Protein AF-A0A966Q4K7-F1 (afdb_monomer_lite)

pLDDT: mean 76.1, std 15.73, range [36.09, 88.94]

Sequence (69 aa):
WVATERLLHTLSASSSNLNDFRTMLNEVVDSGELADYQLRHAFIGKEKAVAFVRKRTLPVSIHKSTLIL

Foldseek 3Di:
DKFFLVRVCVVVVDPDDSVVSVVVVVVCQVVQPPPFWHWDWDDDPPTTMIDTHGDPDDDPDDDPPDDDD

Secondary structure (DSSP, 8-state):
-EEEHHHHHHHTT--S-HHHHHHHHHHHHHH---SSEEEEEEEETTEEEEEEEE-S---S---------

Radius of gyration: 12.98 Å; chains: 1; bounding box: 31×31×26 Å

Structure (mmCIF, N/CA/C/O backbone):
data_AF-A0A966Q4K7-F1
#
_entry.id   AF-A0A966Q4K7-F1
#
loop_
_atom_site.group_PDB
_atom_site.id
_atom_site.type_symbol
_atom_site.label_atom_id
_atom_site.label_alt_id
_atom_site.label_comp_id
_atom_site.label_asym_id
_atom_site.label_entity_id
_atom_site.label_seq_id
_atom_site.pdbx_PDB_ins_code
_atom_site.Cartn_x
_atom_site.Cartn_y
_atom_site.Cartn_z
_atom_site.occupancy
_atom_site.B_iso_or_equiv
_atom_site.auth_seq_id
_atom_site.auth_comp_id
_atom_site.auth_asym_id
_atom_site.auth_atom_id
_atom_site.pdbx_PDB_model_num
ATOM 1 N N . TRP A 1 1 ? -4.630 -7.618 4.713 1.00 82.62 1 TRP A N 1
ATOM 2 C CA . TRP A 1 1 ? -3.815 -7.297 5.908 1.00 82.62 1 TRP A CA 1
ATOM 3 C C . TRP A 1 1 ? -3.465 -5.810 5.882 1.00 82.62 1 TRP A C 1
ATOM 5 O O . TRP A 1 1 ? -3.705 -5.189 4.855 1.00 82.62 1 TRP A O 1
ATOM 15 N N . VAL A 1 2 ? -2.910 -5.221 6.946 1.00 84.94 2 VAL A N 1
ATOM 16 C CA . VAL A 1 2 ? -2.415 -3.824 6.942 1.00 84.94 2 VAL A CA 1
ATOM 17 C C . VAL A 1 2 ? -0.972 -3.810 7.440 1.00 84.94 2 VAL A C 1
ATOM 19 O O . VAL A 1 2 ? -0.672 -4.511 8.402 1.00 84.94 2 VAL A O 1
ATOM 22 N N . ALA A 1 3 ? -0.092 -3.051 6.788 1.00 85.88 3 ALA A N 1
ATOM 23 C CA . ALA A 1 3 ? 1.314 -2.914 7.168 1.00 85.88 3 ALA A CA 1
ATOM 24 C C . ALA A 1 3 ? 1.756 -1.449 7.084 1.00 85.88 3 ALA A C 1
ATOM 26 O O . ALA A 1 3 ? 1.305 -0.721 6.200 1.00 85.88 3 ALA A O 1
ATOM 27 N N . THR A 1 4 ? 2.622 -1.004 7.996 1.00 87.81 4 THR A N 1
ATOM 28 C CA . THR A 1 4 ? 3.153 0.365 7.953 1.00 87.81 4 THR A CA 1
ATOM 29 C C . THR A 1 4 ? 4.161 0.517 6.818 1.00 87.81 4 THR A C 1
ATOM 31 O O . THR A 1 4 ? 4.872 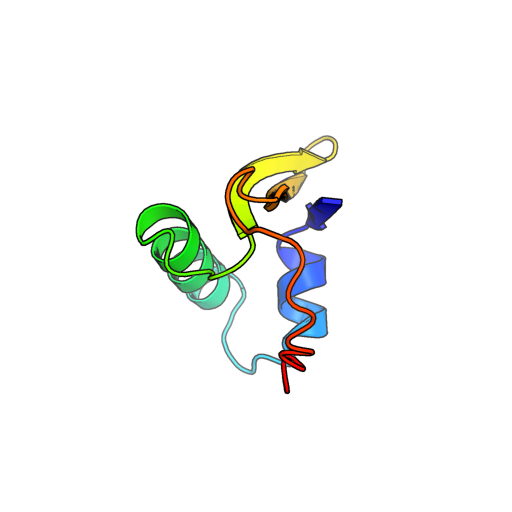-0.431 6.481 1.00 87.81 4 THR A O 1
ATOM 34 N N . G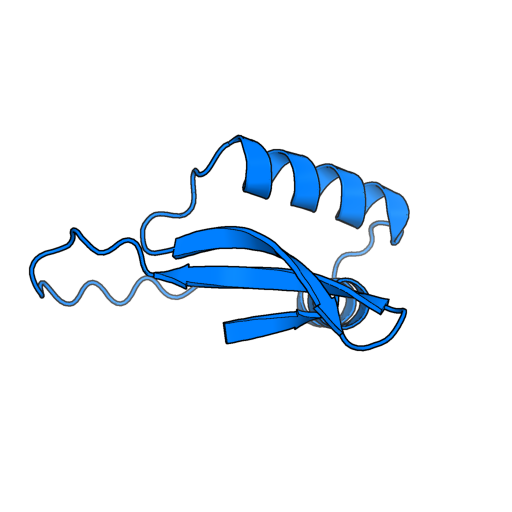LU A 1 5 ? 4.255 1.710 6.228 1.00 86.19 5 GLU A N 1
ATOM 35 C CA . GLU A 1 5 ? 5.228 1.976 5.155 1.00 86.19 5 GLU A CA 1
ATOM 36 C C . GLU A 1 5 ? 6.664 1.712 5.624 1.00 86.19 5 GLU A C 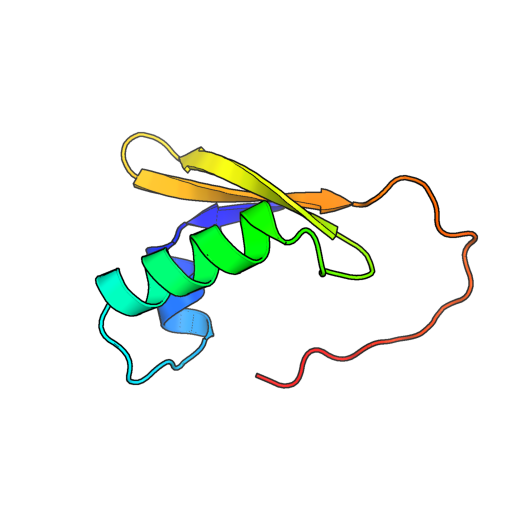1
ATOM 38 O O . GLU A 1 5 ? 7.471 1.168 4.878 1.00 86.19 5 GLU A O 1
ATOM 43 N N . ARG A 1 6 ? 6.977 2.034 6.885 1.00 85.12 6 ARG A N 1
ATOM 44 C CA . ARG A 1 6 ? 8.293 1.780 7.481 1.00 85.12 6 ARG A CA 1
ATOM 45 C C . ARG A 1 6 ? 8.603 0.286 7.590 1.00 85.12 6 ARG A C 1
ATOM 47 O O . ARG A 1 6 ? 9.736 -0.123 7.334 1.00 85.12 6 ARG A O 1
ATOM 54 N N . LEU A 1 7 ? 7.615 -0.528 7.965 1.00 85.81 7 LEU A N 1
ATOM 55 C CA . LEU A 1 7 ? 7.772 -1.980 8.015 1.00 85.81 7 LEU A CA 1
ATOM 56 C C . LEU A 1 7 ? 7.995 -2.542 6.611 1.00 85.81 7 LEU A C 1
ATOM 58 O O . LEU A 1 7 ? 8.916 -3.325 6.414 1.00 85.81 7 LEU A O 1
ATOM 62 N N . LEU A 1 8 ? 7.187 -2.112 5.639 1.00 85.25 8 LEU A N 1
ATOM 63 C CA . LEU A 1 8 ? 7.326 -2.539 4.247 1.00 85.25 8 LEU A CA 1
ATOM 64 C C . LEU A 1 8 ? 8.691 -2.146 3.670 1.00 85.25 8 LEU A C 1
ATOM 66 O O . LEU A 1 8 ? 9.326 -2.969 3.021 1.00 85.25 8 LEU A O 1
ATOM 70 N N . HIS A 1 9 ? 9.175 -0.938 3.969 1.00 85.12 9 HIS A N 1
ATOM 71 C CA . HIS A 1 9 ? 10.506 -0.481 3.566 1.00 85.12 9 HIS A CA 1
ATOM 72 C C . HIS A 1 9 ? 11.601 -1.378 4.147 1.00 85.12 9 HIS A C 1
ATOM 74 O O . HIS A 1 9 ? 12.438 -1.892 3.409 1.00 85.12 9 HIS A O 1
ATOM 80 N N . THR A 1 10 ? 11.528 -1.662 5.449 1.00 84.75 10 THR A N 1
ATOM 81 C CA . THR A 1 10 ? 12.488 -2.541 6.134 1.00 84.75 10 THR A CA 1
ATOM 82 C C . THR A 1 10 ? 12.480 -3.957 5.547 1.00 84.75 10 THR A C 1
ATOM 84 O O . THR A 1 10 ? 13.537 -4.533 5.309 1.00 84.75 10 THR A O 1
ATOM 87 N N . LEU A 1 11 ? 11.292 -4.514 5.286 1.00 83.25 11 LEU A N 1
ATOM 88 C CA . LEU A 1 11 ? 11.130 -5.860 4.727 1.00 83.25 11 LEU A CA 1
ATOM 89 C C . LEU A 1 11 ? 11.541 -5.950 3.258 1.00 83.25 11 LEU A C 1
ATOM 91 O O . LEU A 1 11 ? 11.980 -7.007 2.824 1.00 83.25 11 LEU A O 1
ATOM 95 N N . SER A 1 12 ? 11.420 -4.856 2.505 1.00 77.94 12 SER A N 1
ATOM 96 C CA . SER A 1 12 ? 11.850 -4.804 1.106 1.00 77.94 12 SER A CA 1
ATOM 97 C C . SER A 1 12 ? 13.367 -4.844 0.931 1.00 77.94 12 SER A C 1
ATOM 99 O O . SER A 1 12 ? 13.829 -4.913 -0.202 1.00 77.94 12 SER A O 1
ATOM 101 N N . ALA A 1 13 ? 14.137 -4.737 2.026 1.00 74.88 13 ALA A N 1
ATOM 102 C CA . ALA A 1 13 ? 15.593 -4.587 2.003 1.00 74.88 13 ALA A CA 1
ATOM 103 C C . ALA A 1 13 ? 16.070 -3.497 1.019 1.00 74.88 13 ALA A C 1
ATOM 105 O O . ALA A 1 13 ? 17.193 -3.538 0.515 1.00 74.88 13 ALA A O 1
ATOM 106 N N . SER A 1 14 ? 15.204 -2.520 0.734 1.00 69.69 14 SER A N 1
ATOM 107 C CA . SER A 1 14 ? 15.455 -1.501 -0.270 1.00 69.69 14 SER A CA 1
ATOM 108 C C . SER A 1 14 ? 16.597 -0.599 0.189 1.00 69.69 14 SER A C 1
ATOM 110 O O . SER A 1 14 ? 16.580 -0.058 1.297 1.00 69.69 14 SER A O 1
ATOM 112 N N . SER A 1 15 ? 17.587 -0.416 -0.683 1.00 65.25 15 SER A N 1
ATOM 113 C CA . SER A 1 15 ? 18.654 0.572 -0.499 1.00 65.25 15 SER A CA 1
ATOM 114 C C . SER A 1 15 ? 18.171 2.008 -0.733 1.00 65.25 15 SER A C 1
ATOM 116 O O . SER A 1 15 ? 18.884 2.959 -0.408 1.00 65.25 15 SER A O 1
ATOM 118 N N . SER A 1 16 ? 16.968 2.173 -1.290 1.00 75.00 16 SER A N 1
ATOM 119 C CA . SER A 1 16 ? 16.337 3.462 -1.551 1.00 75.00 16 SER A CA 1
ATOM 120 C C . SER A 1 16 ? 15.923 4.130 -0.243 1.00 75.00 16 SER A C 1
ATOM 122 O O . SER A 1 16 ? 15.572 3.470 0.739 1.00 75.00 16 SER A O 1
ATOM 124 N N . ASN A 1 17 ? 15.936 5.461 -0.213 1.00 84.00 17 ASN A N 1
ATOM 125 C CA . ASN A 1 17 ? 15.457 6.189 0.955 1.00 84.00 17 ASN A CA 1
ATOM 126 C C . ASN A 1 17 ? 13.929 5.991 1.129 1.00 84.00 17 ASN A C 1
ATOM 128 O O . ASN A 1 17 ? 13.217 5.577 0.212 1.00 84.00 17 ASN A O 1
ATOM 132 N N . LEU A 1 18 ? 13.401 6.312 2.315 1.00 82.50 18 LEU A N 1
ATOM 133 C CA . LEU A 1 18 ? 11.982 6.100 2.633 1.00 82.50 18 LEU A CA 1
ATOM 134 C C . LEU A 1 18 ? 11.022 6.897 1.721 1.00 82.50 18 LEU A C 1
ATOM 136 O O . LEU A 1 18 ? 9.881 6.487 1.525 1.00 82.50 18 LEU A O 1
ATOM 140 N N . ASN A 1 19 ? 11.449 8.040 1.180 1.00 86.06 19 ASN A N 1
ATOM 141 C CA . ASN A 1 19 ? 10.616 8.861 0.296 1.00 86.06 19 ASN A CA 1
ATOM 142 C C . ASN A 1 19 ? 10.522 8.276 -1.117 1.00 86.06 19 ASN A C 1
ATOM 144 O O . ASN A 1 19 ? 9.435 8.270 -1.696 1.00 86.06 19 ASN A O 1
ATOM 148 N N . ASP A 1 20 ? 11.616 7.736 -1.644 1.00 86.06 20 ASP A N 1
ATOM 149 C CA . ASP A 1 20 ? 11.625 7.039 -2.932 1.00 86.06 20 ASP A CA 1
ATOM 150 C C . ASP A 1 20 ? 10.744 5.788 -2.840 1.00 86.06 20 ASP A C 1
ATOM 152 O O . ASP A 1 20 ? 9.886 5.551 -3.688 1.00 86.06 20 ASP A O 1
ATOM 156 N N . PHE A 1 21 ? 10.860 5.053 -1.730 1.00 86.25 21 PHE A N 1
ATOM 157 C CA . PHE A 1 21 ? 10.008 3.902 -1.446 1.00 86.25 21 PHE A CA 1
ATOM 158 C C . PHE A 1 21 ? 8.519 4.265 -1.358 1.00 86.25 21 PHE A C 1
ATOM 160 O O . PHE A 1 21 ? 7.671 3.536 -1.868 1.00 86.25 21 PHE A O 1
ATOM 167 N N . ARG A 1 22 ? 8.180 5.405 -0.745 1.00 86.88 22 ARG A N 1
ATOM 168 C CA . ARG A 1 22 ? 6.801 5.923 -0.719 1.00 86.88 22 ARG A CA 1
ATOM 169 C C . ARG A 1 22 ? 6.274 6.252 -2.106 1.00 86.88 22 ARG A C 1
ATOM 171 O O . ARG A 1 22 ? 5.110 5.987 -2.378 1.00 86.88 22 ARG A O 1
ATOM 178 N N . THR A 1 23 ? 7.112 6.835 -2.955 1.00 88.56 23 THR A N 1
ATOM 179 C CA . THR A 1 23 ? 6.733 7.179 -4.330 1.00 88.56 23 THR A CA 1
ATOM 180 C C . THR A 1 23 ? 6.424 5.909 -5.115 1.00 88.56 23 THR A C 1
ATOM 182 O O . THR A 1 23 ? 5.326 5.786 -5.647 1.00 88.56 23 THR A O 1
ATOM 185 N N . MET A 1 24 ? 7.313 4.914 -5.046 1.00 86.75 24 MET A N 1
ATOM 186 C CA . MET A 1 24 ? 7.082 3.591 -5.630 1.00 86.75 24 MET A CA 1
ATOM 187 C C . MET A 1 24 ? 5.811 2.934 -5.072 1.00 86.75 24 MET A C 1
ATOM 189 O O . MET A 1 24 ? 5.003 2.400 -5.823 1.00 86.75 24 MET A O 1
ATOM 193 N N . LEU A 1 25 ? 5.586 2.984 -3.754 1.00 85.69 25 LEU A N 1
ATOM 194 C CA . LEU A 1 25 ? 4.369 2.433 -3.154 1.00 85.69 25 LEU A CA 1
ATOM 195 C C . LEU A 1 25 ? 3.098 3.112 -3.673 1.00 85.69 25 LEU A C 1
ATOM 197 O O . LEU A 1 25 ? 2.114 2.415 -3.906 1.00 85.69 25 LEU A O 1
ATOM 201 N N . ASN A 1 26 ? 3.105 4.436 -3.844 1.00 87.06 26 ASN A N 1
ATOM 202 C CA . ASN A 1 26 ? 1.969 5.159 -4.415 1.00 87.06 26 ASN A CA 1
ATOM 203 C C . ASN A 1 26 ? 1.716 4.721 -5.859 1.00 87.06 26 ASN A C 1
ATOM 205 O O . ASN A 1 26 ? 0.578 4.426 -6.203 1.00 87.06 26 ASN A O 1
ATOM 209 N N . GLU A 1 27 ? 2.768 4.586 -6.668 1.00 87.38 27 GLU A N 1
ATOM 210 C CA . GLU A 1 27 ? 2.646 4.095 -8.043 1.00 87.38 27 GLU A CA 1
ATOM 211 C C . GLU A 1 27 ? 2.034 2.692 -8.093 1.00 87.38 27 GLU A C 1
ATOM 213 O O . GLU A 1 27 ? 1.146 2.448 -8.900 1.00 87.38 27 GLU A O 1
ATOM 218 N N . VAL A 1 28 ? 2.431 1.781 -7.197 1.00 83.00 28 VAL A N 1
ATOM 219 C CA . VAL A 1 28 ? 1.858 0.422 -7.138 1.00 83.00 28 VAL A CA 1
ATOM 220 C C . VAL A 1 28 ? 0.411 0.433 -6.615 1.00 83.00 28 VAL A C 1
ATOM 222 O O . VAL A 1 28 ? -0.418 -0.379 -7.040 1.00 83.00 28 VAL A O 1
ATOM 225 N N . VAL A 1 29 ? 0.078 1.337 -5.686 1.00 83.62 29 VAL A N 1
ATOM 226 C CA . VAL A 1 29 ? -1.306 1.541 -5.222 1.00 83.62 29 VAL A CA 1
ATOM 227 C C . VAL A 1 29 ? -2.190 2.016 -6.374 1.00 83.62 29 VAL A C 1
ATOM 229 O O . VAL A 1 29 ? -3.268 1.450 -6.572 1.00 83.62 29 VAL A O 1
ATOM 232 N N . ASP A 1 30 ? -1.718 2.999 -7.137 1.00 82.19 30 ASP A N 1
ATOM 233 C CA . ASP A 1 30 ? -2.450 3.614 -8.243 1.00 82.19 30 ASP A CA 1
ATOM 234 C C . ASP A 1 30 ? -2.525 2.698 -9.469 1.00 82.19 30 ASP A C 1
ATOM 236 O O . ASP A 1 30 ? -3.566 2.626 -10.125 1.00 82.19 30 ASP A O 1
ATOM 240 N N . SER A 1 31 ? -1.460 1.942 -9.756 1.00 81.62 31 SER A N 1
ATOM 241 C CA . SER A 1 31 ? -1.423 1.000 -10.878 1.00 81.62 31 SER A CA 1
ATOM 242 C C . SER A 1 31 ? -2.362 -0.184 -10.655 1.00 81.62 31 SER A C 1
ATOM 244 O O . SER A 1 31 ? -2.927 -0.735 -11.602 1.00 81.62 31 SER A O 1
ATOM 246 N N . GLY A 1 32 ? -2.549 -0.596 -9.396 1.00 72.75 32 GLY A N 1
ATOM 247 C CA . GLY A 1 32 ? -3.369 -1.752 -9.054 1.00 72.75 32 GLY A CA 1
ATOM 248 C C . GLY A 1 32 ? -2.864 -3.060 -9.679 1.00 72.75 32 GLY A C 1
ATOM 249 O O . GLY A 1 32 ? -3.638 -4.018 -9.770 1.00 72.75 32 GLY A O 1
ATOM 250 N N . GLU A 1 33 ? -1.594 -3.119 -10.091 1.00 70.94 33 GLU A N 1
ATOM 251 C CA . GLU A 1 33 ? -0.988 -4.222 -10.855 1.00 70.94 33 GLU A CA 1
ATOM 252 C C . GLU A 1 33 ? -0.843 -5.526 -10.066 1.00 70.94 33 GLU A C 1
ATOM 254 O O . GLU A 1 33 ? -0.655 -6.595 -10.645 1.00 70.94 33 GLU A O 1
ATOM 259 N N . LEU A 1 34 ? -0.977 -5.479 -8.740 1.00 77.88 34 LEU A N 1
ATOM 260 C CA . LEU A 1 34 ? -0.896 -6.674 -7.907 1.00 77.88 34 LEU A CA 1
ATOM 261 C C . LEU A 1 34 ? -1.969 -7.704 -8.307 1.00 77.88 34 LEU A C 1
ATOM 263 O O . LEU A 1 34 ? -3.168 -7.445 -8.204 1.00 77.88 34 LEU A O 1
ATOM 267 N N . ALA A 1 35 ? -1.545 -8.896 -8.729 1.00 76.75 35 ALA A N 1
ATOM 268 C CA . ALA A 1 35 ? -2.432 -9.930 -9.273 1.00 76.75 35 ALA A CA 1
ATOM 269 C C . ALA A 1 35 ? -3.562 -10.332 -8.302 1.00 76.75 35 ALA A C 1
ATOM 271 O O . ALA A 1 35 ? -4.736 -10.334 -8.671 1.00 76.75 35 ALA A O 1
ATOM 272 N N . ASP A 1 36 ? -3.217 -10.589 -7.037 1.00 81.31 36 ASP A N 1
ATOM 273 C CA . ASP A 1 36 ? -4.147 -11.127 -6.033 1.00 81.31 36 ASP A CA 1
ATOM 274 C C . ASP A 1 36 ? -4.704 -10.074 -5.062 1.00 81.31 36 ASP A C 1
ATOM 276 O O . ASP A 1 36 ? -5.692 -10.308 -4.353 1.00 81.31 36 ASP A O 1
ATOM 280 N N . TYR A 1 37 ? -4.074 -8.900 -5.009 1.00 81.31 37 TYR A N 1
ATOM 281 C CA . TYR A 1 37 ? -4.334 -7.879 -4.000 1.00 81.31 37 TYR A CA 1
ATOM 282 C C . TYR A 1 37 ? -4.559 -6.511 -4.638 1.00 81.31 37 TYR A C 1
ATOM 284 O O . TYR A 1 37 ? -4.030 -6.189 -5.687 1.00 81.31 37 TYR A O 1
ATOM 292 N N . GLN A 1 38 ? -5.365 -5.685 -3.995 1.00 84.75 38 GLN A N 1
ATOM 293 C CA . GLN A 1 38 ? -5.461 -4.257 -4.234 1.00 84.75 38 GLN A CA 1
ATOM 294 C C . GLN A 1 38 ? -4.865 -3.570 -3.009 1.00 84.75 38 GLN A C 1
ATOM 296 O O . GLN A 1 38 ? -5.274 -3.857 -1.880 1.00 84.75 38 GLN A O 1
ATOM 301 N N . LEU A 1 39 ? -3.901 -2.682 -3.223 1.00 87.06 39 LEU A N 1
ATOM 302 C CA . LEU A 1 39 ? -3.389 -1.837 -2.153 1.00 87.06 39 LEU A CA 1
ATOM 303 C C . LEU A 1 39 ? -4.315 -0.633 -1.977 1.00 87.06 39 LEU A C 1
ATOM 305 O O . LEU A 1 39 ? -4.925 -0.151 -2.930 1.00 87.06 39 LEU A O 1
AT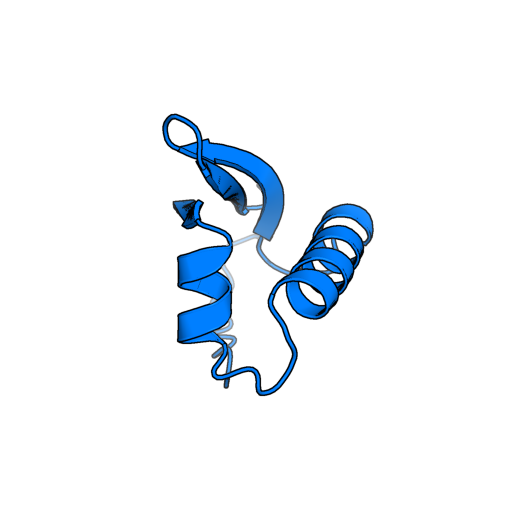OM 309 N N . ARG A 1 40 ? -4.443 -0.158 -0.742 1.00 86.69 40 ARG A N 1
ATOM 310 C CA . ARG A 1 40 ? -5.168 1.064 -0.394 1.00 86.69 40 ARG A CA 1
ATOM 311 C C . ARG A 1 40 ? -4.411 1.811 0.684 1.00 86.69 40 ARG A C 1
ATOM 313 O O . ARG A 1 40 ? -3.878 1.185 1.602 1.00 86.69 40 ARG A O 1
ATOM 320 N N . HIS A 1 41 ? -4.430 3.136 0.620 1.00 87.62 41 HIS A N 1
ATOM 321 C CA . HIS A 1 41 ? -3.905 3.954 1.706 1.00 87.62 41 HIS A CA 1
ATOM 322 C C . HIS A 1 41 ? -4.671 3.697 3.002 1.00 87.62 41 HIS A C 1
ATOM 324 O O . HIS A 1 41 ? -5.901 3.614 3.023 1.00 87.62 41 HIS A O 1
ATOM 330 N N . ALA A 1 42 ? -3.915 3.556 4.084 1.00 88.94 42 ALA A N 1
ATOM 331 C CA . ALA A 1 42 ? -4.421 3.318 5.420 1.00 88.94 42 ALA A CA 1
ATOM 332 C C . ALA A 1 42 ? -3.551 4.043 6.452 1.00 88.94 42 ALA A C 1
ATOM 334 O O . ALA A 1 42 ? -2.494 4.594 6.146 1.00 88.94 42 ALA A O 1
ATOM 335 N N . PHE A 1 43 ? -3.998 4.018 7.701 1.00 86.81 43 PHE A N 1
ATOM 336 C CA . PHE A 1 43 ? -3.257 4.577 8.822 1.0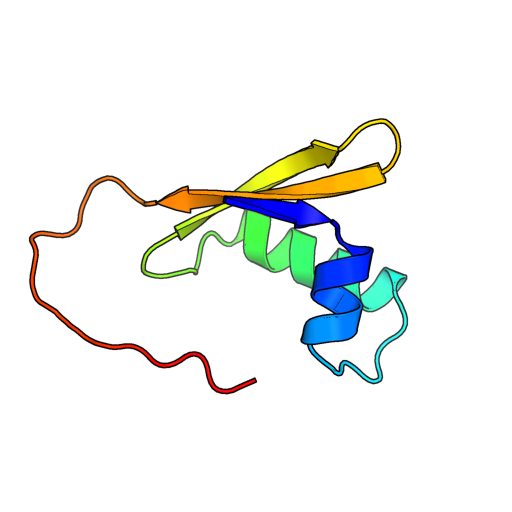0 86.81 43 PHE A CA 1
ATOM 337 C C . PHE A 1 43 ? -3.302 3.605 9.998 1.00 86.81 43 PHE A C 1
ATOM 339 O O . PHE A 1 43 ? -4.352 3.034 10.294 1.00 86.81 43 PHE A O 1
ATOM 346 N N . ILE A 1 44 ? -2.162 3.420 10.665 1.00 83.88 44 ILE A N 1
ATOM 347 C CA . ILE A 1 44 ? -2.075 2.730 11.956 1.00 83.88 44 ILE A CA 1
ATOM 348 C C . ILE A 1 44 ? -1.708 3.793 12.991 1.00 83.88 44 ILE A C 1
ATOM 350 O O . ILE A 1 44 ? -0.573 4.266 13.055 1.00 83.88 44 ILE A O 1
ATOM 354 N N . GLY A 1 45 ? -2.699 4.238 13.766 1.00 87.88 45 GLY A N 1
ATOM 355 C CA . GLY A 1 45 ? -2.543 5.396 14.645 1.00 87.88 45 GLY A CA 1
ATOM 356 C C . GLY A 1 45 ? -2.217 6.660 13.844 1.00 87.88 45 GLY A C 1
ATOM 357 O O . GLY A 1 45 ? -3.048 7.136 13.077 1.00 87.88 45 GLY A O 1
ATOM 358 N N . LYS A 1 46 ? -1.004 7.200 14.025 1.00 86.25 46 LYS A N 1
ATOM 359 C CA . LYS A 1 46 ? -0.493 8.375 13.288 1.00 86.25 46 LYS A CA 1
ATOM 360 C C . LYS A 1 46 ? 0.486 8.013 12.163 1.00 86.25 46 LYS A C 1
ATOM 362 O O . LYS A 1 46 ? 1.020 8.907 11.512 1.00 86.25 46 LYS A O 1
ATOM 367 N N . GLU A 1 47 ? 0.757 6.728 11.950 1.00 85.12 47 GLU A N 1
ATOM 368 C CA . GLU A 1 47 ? 1.713 6.265 10.947 1.00 85.12 47 GLU A CA 1
ATOM 369 C C . GLU A 1 47 ? 1.009 5.940 9.627 1.00 85.12 47 GLU A C 1
ATOM 371 O O . GLU A 1 47 ? -0.062 5.323 9.614 1.00 85.12 47 GLU A O 1
ATOM 376 N N . LYS A 1 48 ? 1.624 6.346 8.509 1.00 86.62 48 LYS A N 1
ATOM 377 C CA . LYS A 1 48 ? 1.162 5.970 7.172 1.00 86.62 48 LYS A CA 1
ATOM 378 C C . LYS A 1 48 ? 1.322 4.466 6.970 1.00 86.62 48 LYS A C 1
ATOM 380 O O . LYS A 1 48 ? 2.374 3.884 7.251 1.00 86.62 48 LYS A O 1
ATOM 385 N N . ALA A 1 49 ? 0.265 3.843 6.477 1.00 88.56 49 ALA A N 1
ATOM 386 C CA . ALA A 1 49 ? 0.196 2.414 6.268 1.00 88.56 49 ALA A CA 1
ATOM 387 C C . ALA A 1 49 ? -0.472 2.091 4.933 1.00 88.56 49 ALA A C 1
ATOM 389 O O . ALA A 1 49 ? -1.114 2.927 4.295 1.00 88.56 49 ALA A O 1
ATOM 390 N N . VAL A 1 50 ? -0.340 0.836 4.529 1.00 88.62 50 VAL A N 1
ATOM 391 C CA . VAL A 1 50 ? -0.978 0.311 3.334 1.00 88.62 50 VAL A CA 1
ATOM 392 C C . VAL A 1 50 ? -1.795 -0.916 3.706 1.00 88.62 50 VAL A C 1
ATOM 394 O O . VAL A 1 50 ? -1.318 -1.847 4.364 1.00 88.62 50 VAL A O 1
ATOM 397 N N . ALA A 1 51 ? -3.061 -0.900 3.306 1.00 88.88 51 ALA A N 1
ATOM 398 C CA . ALA A 1 51 ? -3.975 -2.016 3.434 1.00 88.88 51 ALA A CA 1
ATOM 399 C C . ALA A 1 51 ? -3.973 -2.841 2.147 1.00 88.88 51 ALA A C 1
ATOM 401 O O . ALA A 1 51 ? -4.182 -2.326 1.056 1.00 88.88 51 ALA A O 1
ATOM 402 N N . PHE A 1 52 ? -3.789 -4.145 2.295 1.00 87.06 52 PHE A N 1
ATOM 403 C CA . PHE A 1 52 ? -3.795 -5.123 1.222 1.00 87.06 52 PHE A CA 1
ATOM 404 C C . PHE A 1 52 ? -5.135 -5.841 1.259 1.00 87.06 52 PHE A C 1
ATOM 406 O O . PHE A 1 52 ? -5.428 -6.618 2.180 1.00 87.06 52 PHE A O 1
ATOM 413 N N . VAL A 1 53 ? -5.964 -5.546 0.267 1.00 85.00 53 VAL A N 1
ATOM 414 C CA . VAL A 1 53 ? -7.318 -6.065 0.124 1.00 85.00 53 VAL A CA 1
ATOM 415 C C . VAL A 1 53 ? -7.301 -7.119 -0.966 1.00 85.00 53 VAL A C 1
ATOM 417 O O . VAL A 1 53 ? -6.949 -6.829 -2.100 1.00 85.00 53 VAL A O 1
ATOM 420 N N . ARG A 1 54 ? -7.674 -8.357 -0.648 1.00 83.00 54 ARG A N 1
ATOM 421 C CA . ARG A 1 54 ? -7.722 -9.419 -1.658 1.00 83.00 54 ARG A CA 1
ATOM 422 C C . ARG A 1 54 ? -8.758 -9.068 -2.731 1.00 83.00 54 ARG A C 1
ATOM 424 O O . ARG A 1 54 ? -9.904 -8.759 -2.391 1.00 83.00 54 ARG A O 1
ATOM 431 N N . LYS A 1 55 ? -8.377 -9.136 -4.008 1.00 80.75 55 LYS A N 1
ATOM 432 C CA . LYS A 1 55 ? -9.316 -8.978 -5.127 1.00 80.75 55 LYS A CA 1
ATOM 433 C C . LYS A 1 55 ? -10.308 -10.150 -5.069 1.00 80.75 55 LYS A C 1
ATOM 435 O O . LYS A 1 55 ? -9.905 -11.307 -5.008 1.00 80.75 55 LYS A O 1
ATOM 440 N N . ARG A 1 56 ? -11.617 -9.868 -5.006 1.00 67.88 56 ARG A N 1
ATOM 441 C CA . ARG A 1 56 ? -12.675 -10.886 -4.787 1.00 67.88 56 ARG A CA 1
ATOM 442 C C . ARG A 1 56 ? -12.888 -11.849 -5.967 1.00 67.88 56 ARG A C 1
ATOM 444 O O . ARG A 1 56 ? -13.701 -12.758 -5.857 1.00 67.88 56 ARG A O 1
ATOM 451 N N . THR A 1 57 ? -12.160 -11.684 -7.064 1.00 59.56 57 THR A N 1
ATOM 452 C CA . THR A 1 57 ? -12.321 -12.448 -8.304 1.00 59.56 57 THR A CA 1
ATOM 453 C C . THR A 1 57 ? -11.030 -13.156 -8.681 1.00 59.56 57 THR A C 1
ATOM 455 O O . THR A 1 57 ? -10.342 -12.729 -9.597 1.00 59.56 57 THR A O 1
ATOM 458 N N . LEU A 1 58 ? -10.728 -14.265 -8.010 1.00 51.06 58 LEU A N 1
ATOM 459 C CA . LEU A 1 58 ? -10.035 -15.377 -8.653 1.00 51.06 58 LEU A CA 1
ATOM 460 C C . LEU A 1 58 ? -10.708 -16.675 -8.188 1.00 51.06 58 LEU A C 1
ATOM 462 O O . LEU A 1 58 ? -10.805 -16.900 -6.975 1.00 51.06 58 LEU A O 1
ATOM 466 N N . PRO A 1 59 ? -11.206 -17.524 -9.108 1.00 44.75 59 PRO A N 1
ATOM 467 C CA . PRO A 1 59 ? -11.518 -18.897 -8.756 1.00 44.75 59 PRO A CA 1
ATOM 468 C C . PRO A 1 59 ? -10.243 -19.538 -8.210 1.00 44.75 59 PRO A C 1
ATOM 470 O O . PRO A 1 59 ? -9.139 -19.249 -8.669 1.00 44.75 59 PRO A O 1
ATOM 473 N N . VAL A 1 60 ? -10.409 -20.367 -7.186 1.00 46.00 60 VAL A N 1
ATOM 474 C CA . VAL A 1 60 ? -9.347 -21.090 -6.490 1.00 46.00 60 VAL A CA 1
ATOM 475 C C . VAL A 1 60 ? -8.616 -21.995 -7.485 1.00 46.00 60 VAL A C 1
ATOM 477 O O . VAL A 1 60 ? -8.940 -23.166 -7.625 1.00 46.00 60 VAL A O 1
ATOM 480 N N . SER A 1 61 ? -7.629 -21.457 -8.191 1.00 46.69 61 SER A N 1
ATOM 481 C CA . SER A 1 61 ? -6.588 -22.251 -8.818 1.00 46.69 61 SER A CA 1
ATOM 482 C C . SER A 1 61 ? -5.280 -21.784 -8.219 1.00 46.69 61 SER A C 1
ATOM 484 O O . SER A 1 61 ? -4.849 -20.645 -8.376 1.00 46.69 61 SER A O 1
ATOM 486 N N . ILE A 1 62 ? -4.746 -22.658 -7.382 1.00 49.62 62 ILE A N 1
ATOM 487 C CA . ILE A 1 62 ? -3.591 -22.456 -6.526 1.00 49.62 62 ILE A CA 1
ATOM 488 C C . ILE A 1 62 ? -2.381 -22.231 -7.437 1.00 49.62 62 ILE A C 1
ATOM 490 O O . ILE A 1 62 ? -1.740 -23.186 -7.862 1.00 49.62 62 ILE A O 1
ATOM 494 N N . HIS A 1 63 ? -2.057 -20.979 -7.745 1.00 45.84 63 HIS A N 1
ATOM 495 C CA . HIS A 1 63 ? -0.725 -20.630 -8.213 1.00 45.84 63 HIS A CA 1
ATOM 496 C C . HIS A 1 63 ? -0.002 -19.972 -7.047 1.00 45.84 63 HIS A C 1
ATOM 498 O O . HIS A 1 63 ? -0.313 -18.856 -6.637 1.00 45.84 63 HIS A O 1
ATOM 504 N N . LYS A 1 64 ? 0.913 -20.731 -6.437 1.00 45.56 64 LYS A N 1
ATOM 505 C CA . LYS A 1 64 ? 1.850 -20.214 -5.442 1.00 45.56 64 LYS A CA 1
ATOM 506 C C . LYS A 1 64 ? 2.811 -19.272 -6.163 1.00 45.56 64 LYS A C 1
ATOM 508 O O . LYS A 1 64 ? 3.894 -19.684 -6.565 1.00 45.56 64 LYS A O 1
ATOM 513 N N . SER A 1 65 ? 2.409 -18.024 -6.342 1.00 43.75 65 SER A N 1
ATOM 514 C CA . SER A 1 65 ? 3.326 -16.974 -6.763 1.00 43.75 65 SER A CA 1
ATOM 515 C C . SER A 1 65 ? 4.109 -16.539 -5.530 1.00 43.75 65 SER A C 1
ATOM 517 O O . SER A 1 65 ? 3.653 -15.728 -4.726 1.00 43.75 65 SER A O 1
ATOM 519 N N . THR A 1 66 ? 5.264 -17.171 -5.328 1.00 41.47 66 THR A N 1
ATOM 520 C CA . THR A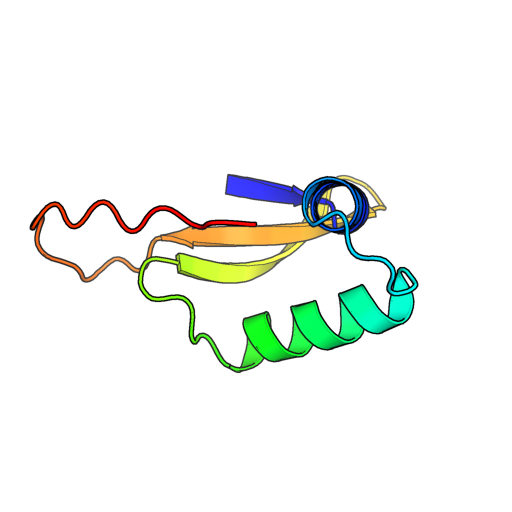 1 66 ? 6.265 -16.732 -4.355 1.00 41.47 66 THR A CA 1
ATOM 521 C C . THR A 1 66 ? 6.738 -15.340 -4.761 1.00 41.47 66 THR A C 1
ATOM 523 O O . THR A 1 66 ? 7.320 -15.174 -5.830 1.00 41.47 66 THR A O 1
ATOM 526 N N . LEU A 1 67 ? 6.493 -14.345 -3.910 1.00 36.09 67 LEU A N 1
ATOM 527 C CA . LEU A 1 67 ? 7.159 -13.052 -4.004 1.00 36.09 67 LEU A CA 1
ATOM 528 C C . LEU A 1 67 ? 8.611 -13.274 -3.556 1.00 36.09 67 LEU A C 1
ATOM 530 O O . LEU A 1 67 ? 8.856 -13.502 -2.372 1.00 36.09 67 LEU A O 1
ATOM 534 N N . ILE A 1 68 ? 9.552 -13.304 -4.499 1.00 42.53 68 ILE A N 1
ATOM 535 C CA . ILE A 1 68 ? 10.980 -13.255 -4.171 1.00 42.53 68 ILE A CA 1
ATOM 536 C C . ILE A 1 68 ? 11.319 -11.772 -4.034 1.00 42.53 68 ILE A C 1
ATOM 538 O O . ILE A 1 68 ? 11.209 -11.029 -5.009 1.00 42.53 68 ILE A O 1
ATOM 542 N N . LEU A 1 69 ? 11.606 -11.368 -2.794 1.00 38.75 69 LEU A N 1
ATOM 543 C CA . LEU A 1 69 ? 12.134 -10.054 -2.424 1.00 38.75 69 LEU A CA 1
ATOM 544 C C . LEU A 1 69 ? 13.616 -9.965 -2.790 1.00 38.75 69 LEU A C 1
ATOM 546 O O . LEU A 1 69 ? 14.322 -10.976 -2.562 1.00 38.75 69 LEU A O 1
#